Protein AF-A0A0D0D7H3-F1 (afdb_monomer)

Sequence (119 aa):
MGYRTLGTFFTQHGFMTVIPNCRLVPEVKFPEASEDIRDAIVWVSQNMAAITAAMSMLAPDPASGAAHMMVMTMHEKLRGTVPPLHGLVLSGGPWFFGVDGEKFTTEGPVKFYFGSAEL

Foldseek 3Di:
DPVVVVQVVVVVVFEHEDEFDFDAPLVAAPPRSLVSLQVSQVVCVVCVVVVPDDHYDYDYDQEQVLVSPCCQCPPPVRNVSHDDDPDDDHHHYDDDDDDPPDCL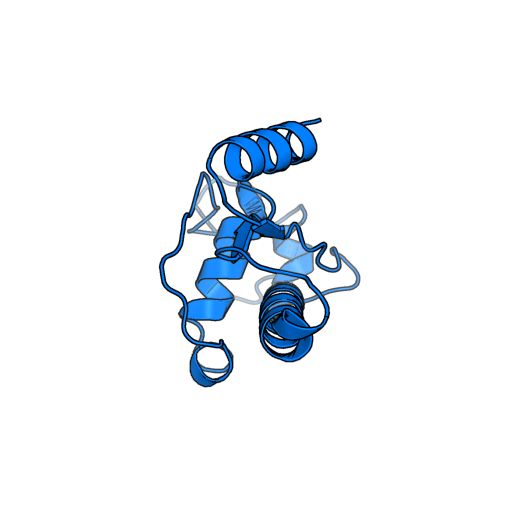QPDDRNCSHHNHDPD

Secondary structure (DSSP, 8-state):
-HHHHHHHHHHHTT-EEE-PPPPPTTT--TTHHHHHHHHHHHHHHHHGGGS-SS-EEE---TTHHHHHHHHHHHSHHHHTTSPPPS-----S-------TT-GGGTSSHHHHHH-----

Organism: NCBI:txid930991

InterPro domains:
  IPR029058 Alpha/Beta hydrolase fold [G3DSA:3.40.50.1820] (1-112)
  IPR029058 Alpha/Beta hydrolase fold [SSF53474] (3-114)
  IPR049492 BD-FAE-like domain [PF20434] (6-72)

Radius of gyration: 15.73 Å; Cα contacts (8 Å, |Δi|>4): 137; chains: 1; bounding box: 43×32×47 Å

Structure (mmCIF, N/CA/C/O backbone):
data_AF-A0A0D0D7H3-F1
#
_entry.id   AF-A0A0D0D7H3-F1
#
loop_
_atom_site.group_PDB
_atom_site.id
_atom_site.type_symbol
_atom_site.label_atom_id
_atom_site.label_alt_id
_atom_site.label_comp_id
_atom_site.label_asym_id
_atom_site.label_entity_id
_atom_site.label_seq_id
_atom_site.pdbx_PDB_ins_code
_atom_site.Cartn_x
_atom_site.Cartn_y
_atom_site.Cartn_z
_atom_site.occupancy
_atom_site.B_iso_or_equiv
_atom_site.auth_seq_id
_atom_site.auth_comp_id
_atom_site.auth_asym_id
_atom_site.auth_atom_id
_atom_site.pdbx_PDB_model_num
ATOM 1 N N . MET A 1 1 ? 4.645 17.487 4.946 1.00 45.34 1 MET A N 1
ATOM 2 C CA . MET A 1 1 ? 6.082 17.785 4.731 1.00 45.34 1 MET A CA 1
ATOM 3 C C . MET A 1 1 ? 7.005 16.556 4.778 1.00 45.34 1 MET A C 1
ATOM 5 O O . MET A 1 1 ? 8.133 16.687 4.333 1.00 45.34 1 MET A O 1
ATOM 9 N N . GLY A 1 2 ? 6.568 15.364 5.223 1.00 65.12 2 GLY A N 1
ATOM 10 C 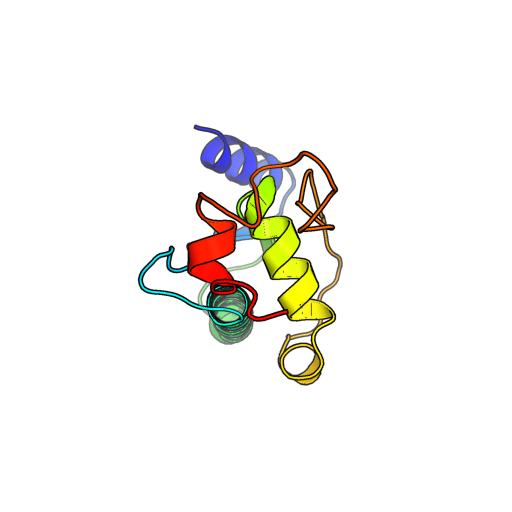CA . GLY A 1 2 ? 7.453 14.185 5.333 1.00 65.12 2 GLY A CA 1
ATOM 11 C C . GLY A 1 2 ? 7.787 13.447 4.024 1.00 65.12 2 GLY A C 1
ATOM 12 O O . GLY A 1 2 ? 8.940 13.089 3.804 1.00 65.12 2 GLY A O 1
ATOM 13 N N . TYR A 1 3 ? 6.820 13.255 3.117 1.00 71.94 3 TYR A N 1
ATOM 14 C CA . TYR A 1 3 ? 7.008 12.363 1.957 1.00 71.94 3 TYR A CA 1
ATOM 15 C C . TYR A 1 3 ? 8.022 12.851 0.920 1.00 71.94 3 TYR A C 1
ATOM 17 O O . TYR A 1 3 ? 8.723 12.044 0.316 1.00 71.94 3 TYR A O 1
ATOM 25 N N . ARG A 1 4 ? 8.155 14.171 0.735 1.00 75.62 4 ARG A N 1
ATOM 26 C CA . ARG A 1 4 ? 9.153 14.729 -0.191 1.00 75.62 4 ARG A CA 1
ATOM 27 C C . ARG A 1 4 ? 10.573 14.395 0.261 1.00 75.62 4 ARG A C 1
ATOM 29 O O . ARG A 1 4 ? 11.401 14.026 -0.561 1.00 75.62 4 ARG A O 1
ATOM 36 N N . THR A 1 5 ? 10.833 14.484 1.563 1.00 82.88 5 THR A N 1
ATOM 37 C CA . THR A 1 5 ? 12.124 14.121 2.156 1.00 82.88 5 THR A CA 1
ATOM 38 C C . THR A 1 5 ? 12.406 12.632 1.991 1.00 82.88 5 THR A C 1
ATOM 40 O O . THR A 1 5 ? 13.528 12.268 1.655 1.00 82.88 5 THR A O 1
ATOM 43 N N . LEU A 1 6 ? 11.385 11.784 2.151 1.00 81.94 6 LEU A N 1
ATOM 44 C CA . LEU A 1 6 ? 11.502 10.339 1.961 1.00 81.94 6 LEU A CA 1
ATOM 45 C C . LEU A 1 6 ? 11.873 9.979 0.516 1.00 81.94 6 LEU A C 1
ATOM 47 O O . LEU A 1 6 ? 12.824 9.236 0.290 1.00 81.94 6 LEU A O 1
ATOM 51 N N . GLY A 1 7 ? 11.173 10.571 -0.458 1.00 82.56 7 GLY A N 1
ATOM 52 C CA . GLY A 1 7 ? 11.483 10.391 -1.876 1.00 82.56 7 GLY A CA 1
ATOM 53 C C . GLY A 1 7 ? 12.891 10.870 -2.234 1.00 82.56 7 GLY A C 1
ATOM 54 O O . GLY A 1 7 ? 13.628 10.151 -2.905 1.00 82.56 7 GLY A O 1
ATOM 55 N N . THR A 1 8 ? 13.307 12.041 -1.735 1.00 86.44 8 THR A N 1
ATOM 56 C CA . THR A 1 8 ? 14.676 12.547 -1.931 1.00 86.44 8 THR A CA 1
ATOM 57 C C . THR A 1 8 ? 15.718 11.600 -1.342 1.00 86.44 8 THR A C 1
ATOM 59 O O . THR A 1 8 ? 16.690 11.284 -2.023 1.00 86.44 8 THR A O 1
ATOM 62 N N . PHE A 1 9 ? 15.514 11.121 -0.111 1.00 88.25 9 PHE A N 1
ATOM 63 C CA . PHE A 1 9 ? 16.450 10.224 0.565 1.00 88.25 9 PHE A CA 1
ATOM 64 C C . PHE A 1 9 ? 16.695 8.951 -0.250 1.00 88.25 9 PHE A C 1
ATOM 66 O O . PHE A 1 9 ? 17.839 8.616 -0.543 1.00 88.25 9 PHE A O 1
ATOM 73 N N . PHE A 1 10 ? 15.638 8.266 -0.678 1.00 85.62 10 PHE A N 1
ATOM 74 C CA . PHE A 1 10 ? 15.772 7.028 -1.446 1.00 85.62 10 PHE A CA 1
ATOM 75 C C . PHE A 1 10 ? 16.305 7.262 -2.863 1.00 85.62 10 PHE A C 1
ATOM 77 O O . PHE A 1 10 ? 17.141 6.489 -3.331 1.00 85.62 10 PHE A O 1
ATOM 84 N N . THR A 1 11 ? 15.938 8.379 -3.499 1.00 86.81 11 THR A N 1
ATOM 85 C CA . THR A 1 11 ? 16.514 8.775 -4.797 1.00 86.81 11 THR A CA 1
ATOM 86 C C . THR A 1 11 ? 18.030 8.975 -4.700 1.00 86.81 11 THR A C 1
ATOM 88 O O . THR A 1 11 ? 18.769 8.509 -5.564 1.00 86.81 11 THR A O 1
ATOM 91 N N . GLN A 1 12 ? 18.524 9.594 -3.620 1.00 89.44 12 GLN A N 1
ATOM 92 C CA . GLN A 1 12 ? 19.964 9.761 -3.370 1.00 89.44 12 GLN A CA 1
ATOM 93 C C . GLN A 1 12 ? 20.712 8.432 -3.181 1.00 89.44 12 GLN A C 1
ATOM 95 O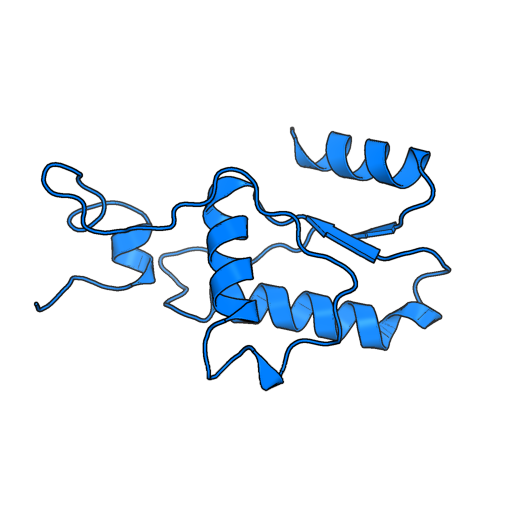 O . GLN A 1 12 ? 21.925 8.391 -3.369 1.00 89.44 12 GLN A O 1
ATOM 100 N N . HIS A 1 13 ? 20.003 7.352 -2.848 1.00 89.00 13 HIS A N 1
ATOM 101 C CA . HIS A 1 13 ? 20.568 6.014 -2.662 1.00 89.00 13 HIS A CA 1
ATOM 102 C C . HIS A 1 13 ? 20.308 5.080 -3.857 1.00 89.00 13 HIS A C 1
ATOM 104 O O . HIS A 1 13 ? 20.523 3.876 -3.749 1.00 89.00 13 HIS A O 1
ATOM 110 N N . GLY A 1 14 ? 19.863 5.617 -5.000 1.00 85.75 14 GLY A N 1
ATOM 111 C CA . GLY A 1 14 ? 19.669 4.842 -6.228 1.00 85.75 14 GLY A CA 1
ATOM 112 C C . GLY A 1 14 ? 18.353 4.065 -6.291 1.00 85.75 14 GLY A C 1
ATOM 113 O O . GLY A 1 14 ? 18.244 3.127 -7.078 1.00 85.75 14 GLY A O 1
ATOM 114 N N . PHE A 1 15 ? 17.355 4.442 -5.488 1.00 84.19 15 PHE A N 1
ATOM 115 C CA . PHE A 1 15 ? 16.018 3.852 -5.523 1.00 84.19 15 PHE A CA 1
ATOM 116 C C . PHE A 1 15 ? 15.018 4.773 -6.212 1.00 84.19 15 PHE A C 1
ATOM 118 O O . PHE A 1 15 ? 15.039 5.993 -6.048 1.00 84.19 15 PHE A O 1
ATOM 125 N N . MET A 1 16 ? 14.060 4.167 -6.905 1.00 82.19 16 MET A N 1
ATOM 126 C CA . MET A 1 16 ? 12.856 4.852 -7.345 1.00 82.19 16 MET A CA 1
ATOM 127 C C . MET A 1 16 ? 11.818 4.777 -6.230 1.00 82.19 16 MET A C 1
ATOM 129 O O . MET A 1 16 ? 11.491 3.695 -5.750 1.00 82.19 16 MET A O 1
ATOM 133 N N . THR A 1 17 ? 11.280 5.917 -5.806 1.00 83.88 17 THR A N 1
ATOM 134 C CA . THR A 1 17 ? 10.261 5.941 -4.745 1.00 83.88 17 THR A CA 1
ATOM 135 C C . THR A 1 17 ? 8.894 6.224 -5.337 1.00 83.88 17 THR A C 1
ATOM 137 O O . THR A 1 17 ? 8.703 7.256 -5.977 1.00 83.88 17 THR A O 1
ATOM 140 N N . VAL A 1 18 ? 7.935 5.335 -5.081 1.00 83.69 18 VAL A N 1
ATOM 141 C CA . VAL A 1 18 ? 6.527 5.545 -5.422 1.00 83.69 18 VAL A CA 1
ATOM 142 C C . VAL A 1 18 ? 5.755 5.807 -4.133 1.00 83.69 18 VAL A C 1
ATOM 144 O O . VAL A 1 18 ? 5.800 5.017 -3.190 1.00 83.69 18 VAL A O 1
ATOM 147 N N . ILE A 1 19 ? 5.047 6.934 -4.093 1.00 83.88 19 ILE A N 1
ATOM 148 C CA . ILE A 1 19 ? 4.226 7.350 -2.952 1.00 83.88 19 ILE A CA 1
ATOM 149 C C . ILE A 1 19 ? 2.771 7.362 -3.434 1.00 83.88 19 ILE A C 1
ATOM 151 O O . ILE A 1 19 ? 2.336 8.361 -4.012 1.00 83.88 19 ILE A O 1
ATOM 155 N N . PRO A 1 20 ? 2.039 6.242 -3.300 1.00 82.56 20 PRO A N 1
ATOM 156 C CA . PRO A 1 20 ? 0.650 6.176 -3.722 1.00 82.56 20 PRO A CA 1
ATOM 157 C C . PRO A 1 20 ? -0.243 6.913 -2.721 1.00 82.56 20 PRO A C 1
ATOM 159 O O . PRO A 1 20 ? -0.017 6.861 -1.512 1.00 82.56 20 PRO A O 1
ATOM 162 N N . ASN A 1 21 ? -1.302 7.538 -3.228 1.00 82.25 21 ASN A N 1
ATOM 163 C CA . ASN A 1 21 ? -2.422 7.960 -2.397 1.00 82.25 21 ASN A CA 1
ATOM 164 C C . ASN A 1 21 ? -3.495 6.870 -2.437 1.00 82.25 21 ASN A C 1
ATOM 166 O O . ASN A 1 21 ? -3.808 6.358 -3.509 1.00 82.25 21 ASN A O 1
ATOM 170 N N . CYS A 1 22 ? -4.064 6.546 -1.279 1.00 84.94 22 CYS A N 1
ATOM 171 C CA . CYS A 1 22 ? -5.274 5.735 -1.172 1.00 84.94 22 CYS A CA 1
ATOM 172 C C . CYS A 1 22 ? -6.478 6.640 -0.900 1.00 84.94 22 CYS A C 1
ATOM 174 O O . CYS A 1 22 ? -6.335 7.77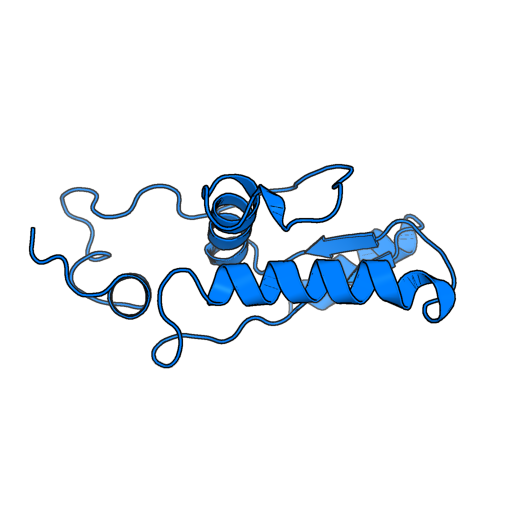1 -0.420 1.00 84.94 22 CYS A O 1
ATOM 176 N N . ARG A 1 23 ? -7.669 6.153 -1.236 1.00 87.38 23 ARG A N 1
ATOM 177 C CA . ARG A 1 23 ? -8.926 6.822 -0.918 1.00 87.38 23 ARG A CA 1
ATOM 178 C C . ARG A 1 23 ? -9.141 6.812 0.606 1.00 87.38 23 ARG A C 1
ATOM 180 O O . ARG A 1 23 ? -8.717 5.891 1.304 1.00 87.38 23 ARG A O 1
ATOM 187 N N . LEU A 1 24 ? -9.779 7.859 1.126 1.00 86.69 24 LEU A N 1
ATOM 188 C CA . LEU A 1 24 ? -9.962 8.077 2.565 1.00 86.69 24 LEU A CA 1
ATOM 189 C C . LEU A 1 24 ? -11.392 7.740 3.011 1.00 86.69 24 LEU A C 1
ATOM 191 O O . LEU A 1 24 ? -12.317 7.655 2.208 1.00 86.69 24 LEU A O 1
ATOM 195 N N . VAL A 1 25 ? -11.565 7.542 4.317 1.00 83.94 25 VAL A N 1
ATOM 196 C CA . VAL A 1 25 ? -12.887 7.485 4.957 1.00 83.94 25 VAL A CA 1
ATOM 197 C C . VAL A 1 25 ? -13.553 8.872 4.947 1.00 83.94 25 VAL A C 1
ATOM 199 O O . VAL A 1 25 ? -12.833 9.866 5.076 1.00 83.94 25 VAL A O 1
ATOM 202 N N . PRO A 1 26 ? -14.899 8.966 4.910 1.00 85.38 26 PRO A N 1
ATOM 203 C CA . PRO A 1 26 ? -15.893 7.892 5.065 1.00 85.38 26 PRO A CA 1
ATOM 204 C C . PRO A 1 26 ? -16.292 7.136 3.788 1.00 85.38 26 PRO A C 1
ATOM 206 O O . PRO A 1 26 ? -17.054 6.172 3.898 1.00 85.38 26 PRO A O 1
ATOM 209 N N . GLU A 1 27 ? -15.814 7.547 2.614 1.00 87.06 27 GLU A N 1
ATOM 210 C CA . GLU A 1 27 ? -16.209 6.988 1.312 1.00 87.06 27 GLU A CA 1
ATOM 211 C C . GLU A 1 27 ? -15.698 5.559 1.090 1.00 87.06 27 GLU A C 1
ATOM 213 O O . GLU A 1 27 ? -16.266 4.820 0.293 1.00 87.06 27 GLU A O 1
ATOM 218 N N . VAL A 1 28 ? -14.647 5.172 1.813 1.00 86.50 28 VAL A N 1
ATOM 219 C CA . VAL A 1 28 ? -13.990 3.864 1.736 1.00 86.50 28 VAL A CA 1
ATOM 220 C C . VAL A 1 28 ? -14.265 3.021 2.970 1.00 86.50 28 VAL A C 1
ATOM 222 O O . VAL A 1 28 ? -14.198 3.515 4.100 1.00 86.50 28 VAL A O 1
ATOM 225 N N . LYS A 1 29 ? -14.497 1.723 2.764 1.00 89.56 29 LYS A N 1
ATOM 226 C CA . LYS A 1 29 ? -14.613 0.715 3.821 1.00 89.56 29 LYS A CA 1
ATOM 227 C C . LYS A 1 29 ? -13.512 -0.327 3.722 1.00 89.56 29 LYS A C 1
ATOM 229 O O . LYS A 1 29 ? -12.836 -0.470 2.708 1.00 89.56 29 LYS A O 1
ATOM 234 N N . PHE A 1 30 ? -13.311 -1.071 4.802 1.00 88.19 30 PHE A N 1
ATOM 235 C CA . PHE A 1 30 ? -12.412 -2.214 4.783 1.00 88.19 30 PHE A CA 1
ATOM 236 C C . PHE A 1 30 ? -12.869 -3.251 3.733 1.00 88.19 30 PHE A C 1
ATOM 238 O O . PHE A 1 30 ? -14.043 -3.629 3.756 1.00 88.19 30 PHE A O 1
ATOM 245 N N . PRO A 1 31 ? -11.979 -3.775 2.860 1.00 91.12 31 PRO A N 1
ATOM 246 C CA . PRO A 1 31 ? -10.530 -3.547 2.778 1.00 91.12 31 PRO A CA 1
ATOM 247 C C . PRO A 1 31 ? -10.080 -2.604 1.633 1.00 91.12 31 PRO A C 1
ATOM 249 O O . PRO A 1 31 ? -8.921 -2.668 1.226 1.00 91.12 31 PRO A O 1
ATOM 252 N N . GLU A 1 32 ? -10.941 -1.741 1.091 1.00 90.94 32 GLU A N 1
ATOM 253 C CA . GLU A 1 32 ? -10.704 -1.038 -0.186 1.00 90.94 32 GLU A CA 1
ATOM 254 C C . GLU A 1 32 ? -9.477 -0.105 -0.173 1.00 90.94 32 GLU A C 1
ATOM 256 O O . GLU A 1 32 ? -8.775 0.007 -1.174 1.00 90.94 32 GLU A O 1
ATOM 261 N N . ALA A 1 33 ? -9.130 0.515 0.961 1.00 89.06 33 ALA A N 1
ATOM 262 C CA . ALA A 1 33 ? -7.899 1.315 1.047 1.00 89.06 33 ALA A CA 1
ATOM 263 C C . ALA A 1 33 ? -6.633 0.455 0.853 1.00 89.06 33 ALA A C 1
ATOM 265 O O . ALA A 1 33 ? -5.612 0.925 0.355 1.00 89.06 33 ALA A O 1
ATOM 266 N N . SER A 1 34 ? -6.687 -0.825 1.231 1.00 91.00 34 SER A N 1
ATOM 267 C CA . SER A 1 34 ? -5.616 -1.796 0.975 1.00 91.00 34 SER A CA 1
ATOM 268 C C . SER A 1 34 ? -5.614 -2.284 -0.475 1.00 91.00 34 SER A C 1
ATOM 270 O O . SER A 1 34 ? -4.555 -2.630 -1.000 1.00 91.00 34 SER A O 1
ATOM 272 N N . GLU A 1 35 ? -6.770 -2.272 -1.139 1.00 93.12 35 GLU A N 1
ATOM 273 C CA . GLU A 1 35 ? -6.882 -2.533 -2.577 1.00 93.12 35 GLU A CA 1
ATOM 274 C C . GLU A 1 35 ? -6.241 -1.413 -3.395 1.00 93.12 35 GLU A C 1
ATOM 276 O O . GLU A 1 35 ? -5.468 -1.716 -4.297 1.00 93.12 35 GLU A O 1
ATOM 281 N N . ASP A 1 36 ? -6.436 -0.147 -3.016 1.00 91.44 36 ASP A N 1
ATOM 282 C CA . ASP A 1 36 ? -5.809 0.997 -3.695 1.00 91.44 36 ASP A CA 1
ATOM 283 C C . ASP A 1 36 ? -4.277 0.896 -3.716 1.00 91.44 36 ASP A C 1
ATOM 285 O O . ASP A 1 36 ? -3.625 1.153 -4.730 1.00 91.44 36 ASP A O 1
ATOM 289 N N . ILE A 1 37 ? -3.686 0.493 -2.589 1.00 89.25 37 ILE A N 1
ATOM 290 C CA . ILE A 1 37 ? -2.239 0.289 -2.478 1.00 89.25 37 ILE A CA 1
ATOM 291 C C . ILE A 1 37 ? -1.792 -0.873 -3.372 1.00 89.25 37 ILE A C 1
ATOM 293 O O . ILE A 1 37 ? -0.800 -0.746 -4.093 1.00 89.25 37 ILE A O 1
ATOM 297 N N . ARG A 1 38 ? -2.522 -1.995 -3.355 1.00 91.38 38 ARG A N 1
ATOM 298 C CA . ARG A 1 38 ? -2.242 -3.149 -4.220 1.00 91.38 38 ARG A CA 1
ATOM 299 C C . ARG A 1 38 ? -2.311 -2.763 -5.691 1.00 91.38 38 ARG A C 1
ATOM 301 O O . ARG A 1 38 ? -1.404 -3.109 -6.443 1.00 91.38 38 ARG A O 1
ATOM 308 N N . ASP A 1 39 ? -3.333 -2.020 -6.091 1.00 91.88 39 ASP A N 1
ATOM 309 C CA . ASP A 1 39 ? -3.527 -1.585 -7.471 1.00 91.88 39 ASP A CA 1
ATOM 310 C C . ASP A 1 39 ? -2.429 -0.620 -7.918 1.00 91.88 39 ASP A C 1
ATOM 312 O O . ASP A 1 39 ? -1.940 -0.733 -9.042 1.00 91.88 39 ASP A O 1
ATOM 316 N N . ALA A 1 40 ? -1.943 0.248 -7.027 1.00 89.12 40 ALA A N 1
ATOM 317 C CA . ALA A 1 40 ? -0.771 1.070 -7.307 1.00 89.12 40 ALA A CA 1
ATOM 318 C C . ALA A 1 40 ? 0.491 0.220 -7.551 1.00 89.12 40 ALA A C 1
ATOM 320 O O . ALA A 1 40 ? 1.228 0.482 -8.501 1.00 89.12 40 ALA A O 1
ATOM 321 N N . ILE A 1 41 ? 0.735 -0.824 -6.748 1.00 88.12 41 ILE A N 1
ATOM 322 C CA . ILE A 1 41 ? 1.872 -1.744 -6.951 1.00 88.12 41 ILE A CA 1
ATOM 323 C C . ILE A 1 41 ? 1.732 -2.497 -8.275 1.00 88.12 41 ILE A C 1
ATOM 325 O O . ILE A 1 41 ? 2.697 -2.593 -9.036 1.00 88.12 41 ILE A O 1
ATOM 329 N N . VAL A 1 42 ? 0.536 -3.017 -8.566 1.00 90.56 42 VAL A N 1
ATOM 330 C CA . VAL A 1 42 ? 0.237 -3.709 -9.826 1.00 90.56 42 VAL A CA 1
ATOM 331 C C . VAL A 1 42 ? 0.502 -2.776 -11.002 1.00 90.56 42 VAL A C 1
ATOM 333 O O . VAL A 1 42 ? 1.250 -3.143 -11.910 1.00 90.56 42 VAL A O 1
ATOM 336 N N . TRP A 1 43 ? -0.018 -1.550 -10.952 1.00 89.81 43 TRP A N 1
ATOM 337 C CA . TRP A 1 43 ? 0.188 -0.557 -11.996 1.00 89.81 43 TRP A CA 1
ATOM 338 C C . TRP A 1 43 ? 1.674 -0.250 -12.196 1.00 89.81 43 TRP A C 1
ATOM 340 O O . TRP A 1 43 ? 2.157 -0.316 -13.324 1.00 89.81 43 TRP A O 1
ATOM 350 N N . VAL A 1 44 ? 2.433 0.000 -11.124 1.00 87.25 44 VAL A N 1
ATOM 351 C CA . VAL A 1 44 ? 3.882 0.247 -11.222 1.00 87.25 44 VAL A CA 1
ATOM 352 C C . VAL A 1 44 ? 4.584 -0.942 -11.869 1.00 87.25 44 VAL A C 1
ATOM 354 O O . VAL A 1 44 ? 5.325 -0.748 -12.828 1.00 87.25 44 VAL A O 1
ATOM 357 N N . SER A 1 45 ? 4.298 -2.169 -11.421 1.00 85.44 45 SER A N 1
ATOM 358 C CA . SER A 1 45 ? 4.934 -3.385 -11.947 1.00 85.44 45 SER A CA 1
ATOM 359 C C . SER A 1 45 ? 4.707 -3.577 -13.452 1.00 85.44 45 SER A C 1
ATOM 361 O O . SER A 1 45 ? 5.619 -3.989 -14.166 1.00 85.44 45 SER A O 1
ATOM 363 N N . GLN A 1 46 ? 3.521 -3.213 -13.947 1.00 88.62 46 GLN A N 1
ATOM 364 C CA . GLN A 1 46 ? 3.150 -3.311 -15.360 1.00 88.62 46 GLN A CA 1
ATOM 365 C C . GLN A 1 46 ? 3.720 -2.168 -16.209 1.00 88.62 46 GLN A C 1
ATOM 367 O O . GLN A 1 46 ? 3.878 -2.323 -17.417 1.00 88.62 46 GLN A O 1
ATOM 372 N N . ASN A 1 47 ? 4.048 -1.030 -15.591 1.00 87.25 47 ASN A N 1
ATOM 373 C CA . ASN A 1 47 ? 4.486 0.181 -16.284 1.00 87.25 47 ASN A CA 1
ATOM 374 C C . ASN A 1 47 ? 5.979 0.493 -16.091 1.00 87.25 47 ASN A C 1
ATOM 376 O O . ASN A 1 47 ? 6.454 1.500 -16.611 1.00 87.25 47 ASN A O 1
ATOM 380 N N . MET A 1 48 ? 6.752 -0.376 -15.426 1.00 75.88 48 MET A N 1
ATOM 381 C CA . MET A 1 48 ? 8.191 -0.178 -15.178 1.00 75.88 48 MET A CA 1
ATOM 382 C C . MET A 1 48 ? 8.997 0.175 -16.438 1.00 75.88 48 MET A C 1
ATOM 384 O O . MET A 1 48 ? 9.938 0.955 -16.363 1.00 75.88 48 MET A O 1
ATOM 388 N N . ALA A 1 49 ? 8.639 -0.357 -17.612 1.00 73.88 49 ALA A N 1
ATOM 389 C CA . ALA A 1 49 ? 9.341 -0.047 -18.862 1.00 73.88 49 ALA A CA 1
ATOM 390 C C . ALA A 1 49 ? 9.163 1.417 -19.314 1.00 73.88 49 ALA A C 1
ATOM 392 O O . ALA A 1 49 ? 10.058 1.981 -19.939 1.00 73.88 49 ALA A O 1
ATOM 393 N N . ALA A 1 50 ? 8.029 2.039 -18.978 1.00 70.94 50 ALA A N 1
ATOM 394 C CA . ALA A 1 50 ? 7.762 3.453 -19.240 1.00 70.94 50 ALA A CA 1
ATOM 395 C C . ALA A 1 50 ? 8.383 4.376 -18.174 1.00 70.94 50 ALA A C 1
ATOM 397 O O . ALA A 1 50 ? 8.494 5.582 -18.385 1.00 70.94 50 ALA A O 1
ATOM 398 N N . ILE A 1 51 ? 8.800 3.810 -17.037 1.00 70.19 51 ILE A N 1
ATOM 399 C CA . ILE A 1 51 ? 9.346 4.517 -15.881 1.00 70.19 51 ILE A CA 1
ATOM 400 C C . ILE A 1 51 ? 10.823 4.106 -15.765 1.00 70.19 51 ILE A C 1
ATOM 402 O O . ILE A 1 51 ? 11.180 3.192 -15.031 1.00 70.19 51 ILE A O 1
ATOM 406 N N . THR A 1 52 ? 11.691 4.722 -16.569 1.00 53.28 52 THR A N 1
ATOM 407 C CA . THR A 1 52 ? 13.123 4.389 -16.708 1.00 53.28 52 THR A CA 1
ATOM 408 C C . THR A 1 52 ? 13.834 4.113 -15.365 1.00 53.28 52 THR A C 1
ATOM 410 O O . THR A 1 52 ? 14.157 5.047 -14.642 1.00 53.28 52 THR A O 1
ATOM 413 N N . ALA A 1 53 ? 14.073 2.826 -15.077 1.00 50.47 53 ALA A N 1
ATOM 414 C CA . ALA A 1 53 ? 15.019 2.202 -14.135 1.00 50.47 53 ALA A CA 1
ATOM 415 C C . ALA A 1 53 ? 15.204 2.778 -12.707 1.00 50.47 53 ALA A C 1
ATOM 417 O O . ALA A 1 53 ? 15.814 3.823 -12.518 1.00 50.47 53 ALA A O 1
ATOM 418 N N . ALA A 1 54 ? 14.813 1.985 -11.698 1.00 45.66 54 ALA A N 1
ATOM 419 C CA . ALA A 1 54 ? 15.578 1.562 -10.503 1.00 45.66 54 ALA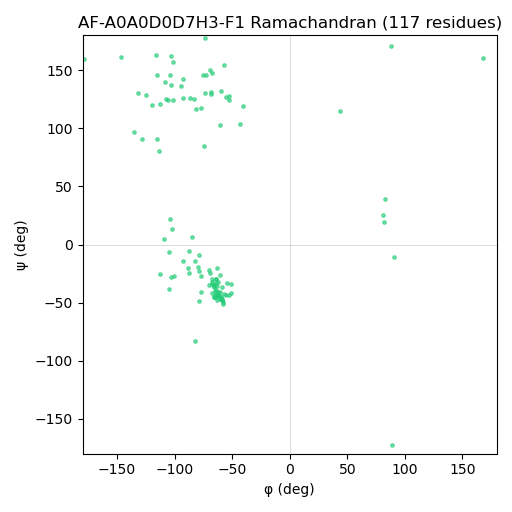 A CA 1
ATOM 420 C C . ALA A 1 54 ? 14.610 0.915 -9.490 1.00 45.66 54 ALA A C 1
ATOM 422 O O . ALA A 1 54 ? 13.403 1.122 -9.589 1.00 45.66 54 ALA A O 1
ATOM 423 N N . MET A 1 55 ? 15.117 0.118 -8.539 1.00 50.78 55 MET A N 1
ATOM 424 C CA . MET A 1 55 ? 14.329 -0.578 -7.504 1.00 50.78 55 MET A CA 1
ATOM 425 C C . MET A 1 55 ? 13.205 0.303 -6.939 1.00 50.78 55 MET A C 1
ATOM 427 O O . MET A 1 55 ? 13.476 1.360 -6.370 1.00 50.78 55 MET A O 1
ATOM 431 N N . SER A 1 56 ? 11.958 -0.144 -7.097 1.00 52.03 56 SER A N 1
ATOM 432 C CA . SER A 1 56 ? 10.778 0.579 -6.630 1.00 52.03 56 SER A CA 1
ATOM 433 C C . SER A 1 56 ? 10.558 0.330 -5.139 1.00 52.03 56 SER A C 1
ATOM 435 O O . SER A 1 56 ? 10.272 -0.799 -4.735 1.00 52.03 56 SER A O 1
ATOM 437 N N . MET A 1 57 ? 10.654 1.377 -4.325 1.00 54.34 57 MET A N 1
ATOM 438 C CA . MET A 1 57 ? 10.221 1.357 -2.933 1.00 54.34 57 MET A CA 1
ATOM 439 C C . MET A 1 57 ? 8.864 2.048 -2.811 1.00 54.34 57 MET A C 1
ATOM 441 O O . MET A 1 57 ? 8.706 3.201 -3.216 1.00 54.34 57 MET A O 1
ATOM 445 N N . LEU A 1 58 ? 7.889 1.332 -2.251 1.00 57.84 58 LEU A N 1
ATOM 446 C CA . LEU A 1 58 ? 6.578 1.880 -1.928 1.00 57.84 58 LEU A CA 1
ATOM 447 C C . LEU A 1 58 ? 6.585 2.388 -0.489 1.00 57.84 58 LEU A C 1
ATOM 449 O O . LEU A 1 58 ? 6.913 1.632 0.426 1.00 57.84 58 LEU A O 1
ATOM 453 N N . ALA A 1 59 ? 6.205 3.645 -0.288 1.00 58.66 59 ALA A N 1
ATOM 454 C CA . ALA A 1 59 ? 6.105 4.233 1.042 1.00 58.66 59 ALA A CA 1
ATOM 455 C C . ALA A 1 59 ? 4.731 4.887 1.244 1.00 58.66 59 ALA A C 1
ATOM 457 O O . ALA A 1 59 ? 4.563 6.062 0.906 1.00 58.66 59 ALA A O 1
ATOM 458 N N . PRO A 1 60 ? 3.738 4.142 1.759 1.00 58.88 60 PRO A N 1
ATOM 459 C CA . PRO A 1 60 ? 2.476 4.734 2.176 1.00 58.88 60 PRO A CA 1
ATOM 460 C C . PRO A 1 60 ? 2.656 5.520 3.485 1.00 58.88 60 PRO A C 1
ATOM 462 O O . PRO A 1 60 ? 3.745 5.559 4.066 1.00 58.88 60 PRO A O 1
ATOM 465 N N . ASP A 1 61 ? 1.577 6.148 3.953 1.00 62.44 61 ASP A N 1
ATOM 466 C CA . ASP A 1 61 ? 1.578 6.878 5.221 1.00 62.44 61 ASP A CA 1
ATOM 467 C C . ASP A 1 61 ? 2.091 6.006 6.379 1.00 62.44 61 ASP A C 1
ATOM 469 O O . ASP A 1 61 ? 1.594 4.886 6.528 1.00 62.44 61 ASP A O 1
ATOM 473 N N . PRO A 1 62 ? 3.084 6.456 7.179 1.00 59.94 62 PRO A N 1
ATOM 474 C CA . PRO A 1 62 ? 3.713 5.617 8.194 1.00 59.94 62 PRO A CA 1
ATOM 475 C C . PRO A 1 62 ? 2.703 4.929 9.120 1.00 59.94 62 PRO A C 1
ATOM 477 O O . PRO A 1 62 ? 2.827 3.736 9.379 1.00 59.94 62 PRO A O 1
ATOM 480 N N . ALA A 1 63 ? 1.654 5.631 9.554 1.00 68.00 63 ALA A N 1
ATOM 481 C CA . ALA A 1 63 ? 0.708 5.077 10.517 1.00 68.00 63 ALA A CA 1
ATOM 482 C C . ALA A 1 63 ? -0.360 4.190 9.854 1.00 68.00 63 ALA A C 1
ATOM 484 O O . ALA A 1 63 ? -0.246 2.965 9.813 1.00 68.00 63 ALA A O 1
ATOM 485 N N . SER A 1 64 ? -1.423 4.783 9.313 1.00 71.00 64 SER A N 1
ATOM 486 C CA . SER A 1 64 ? -2.527 4.015 8.717 1.00 71.00 64 SER A CA 1
ATOM 487 C C . SER A 1 64 ? -2.089 3.217 7.485 1.00 71.00 64 SER A C 1
ATOM 489 O O . SER A 1 64 ? -2.560 2.099 7.273 1.00 71.00 64 SER A O 1
ATOM 491 N N . GLY A 1 65 ? -1.131 3.730 6.710 1.00 75.62 65 GLY A N 1
ATOM 492 C CA . GLY A 1 65 ? -0.589 3.040 5.544 1.00 75.62 65 GLY A CA 1
ATOM 493 C C . GLY A 1 65 ? 0.117 1.732 5.899 1.00 75.62 65 GLY A C 1
ATOM 494 O O . GLY A 1 65 ? -0.043 0.752 5.176 1.00 75.62 65 GLY A O 1
ATOM 495 N N . ALA A 1 66 ? 0.809 1.652 7.039 1.00 82.31 66 ALA A N 1
ATOM 496 C CA . ALA A 1 66 ? 1.415 0.398 7.490 1.00 82.31 66 ALA A CA 1
ATOM 497 C C . ALA A 1 66 ? 0.361 -0.676 7.829 1.00 82.31 66 ALA A C 1
ATOM 499 O O . ALA A 1 66 ? 0.558 -1.849 7.500 1.00 82.31 66 ALA A O 1
ATOM 500 N N . ALA A 1 67 ? -0.786 -0.290 8.399 1.00 85.75 67 ALA A N 1
ATOM 501 C CA 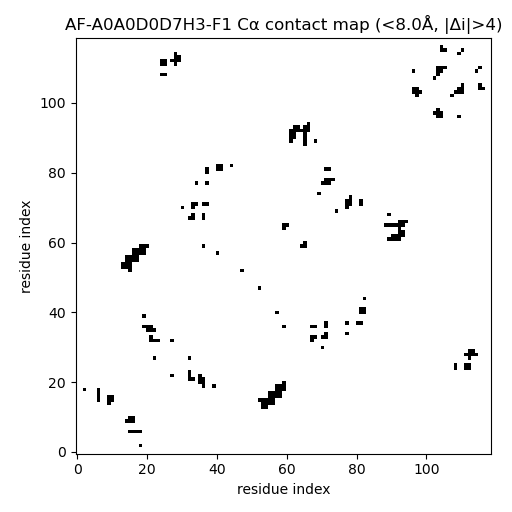. ALA A 1 67 ? -1.906 -1.211 8.609 1.00 85.75 67 ALA A CA 1
ATOM 502 C C . ALA A 1 67 ? -2.489 -1.707 7.274 1.00 85.75 67 ALA A C 1
ATOM 504 O O . ALA A 1 67 ? -2.710 -2.906 7.103 1.00 85.75 67 ALA A O 1
ATOM 505 N N . HIS A 1 68 ? -2.665 -0.818 6.291 1.00 88.44 68 HIS A N 1
ATOM 506 C CA . HIS A 1 68 ? -3.158 -1.211 4.969 1.00 88.44 68 HIS A CA 1
ATOM 507 C C . HIS A 1 68 ? -2.178 -2.118 4.207 1.00 88.44 68 HIS A C 1
ATOM 509 O O . HIS A 1 68 ? -2.622 -3.045 3.534 1.00 88.44 68 HIS A O 1
ATOM 515 N N . MET A 1 69 ? -0.862 -1.927 4.352 1.00 87.62 69 MET A N 1
ATOM 516 C CA . MET A 1 69 ? 0.140 -2.842 3.782 1.00 87.62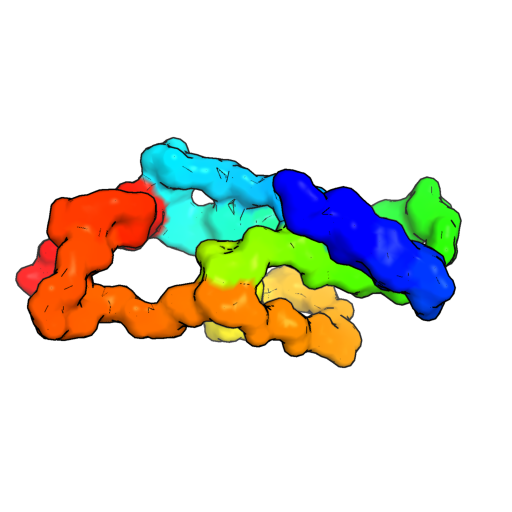 69 MET A CA 1
ATOM 517 C C . MET A 1 69 ? 0.067 -4.244 4.395 1.00 87.62 69 MET A C 1
ATOM 519 O O . MET A 1 69 ? 0.213 -5.244 3.689 1.00 87.62 69 MET A O 1
ATOM 523 N N . MET A 1 70 ? -0.168 -4.336 5.704 1.00 88.06 70 MET A N 1
ATOM 524 C CA . MET A 1 70 ? -0.356 -5.621 6.379 1.00 88.06 70 MET A CA 1
ATOM 525 C C . MET A 1 70 ? -1.627 -6.323 5.912 1.00 88.06 70 MET A C 1
ATOM 527 O O . MET A 1 70 ? -1.584 -7.498 5.561 1.00 88.06 70 MET A O 1
ATOM 531 N N . VAL A 1 71 ? -2.744 -5.597 5.819 1.00 89.00 71 VAL A N 1
ATOM 532 C CA . VAL A 1 71 ? -3.989 -6.136 5.254 1.00 89.00 71 VAL A CA 1
ATOM 533 C C . VAL A 1 71 ? -3.757 -6.605 3.817 1.00 89.00 71 VAL A C 1
ATOM 535 O O . VAL A 1 71 ? -4.089 -7.735 3.488 1.00 89.00 71 VAL A O 1
ATOM 538 N N . MET A 1 72 ? -3.109 -5.805 2.974 1.00 90.31 72 MET A N 1
ATOM 539 C CA . MET A 1 72 ? -2.788 -6.186 1.598 1.00 90.31 72 MET A CA 1
ATOM 540 C C . MET A 1 72 ? -1.990 -7.502 1.512 1.00 90.31 72 MET A C 1
ATOM 542 O O . MET A 1 72 ? -2.283 -8.345 0.667 1.00 90.31 72 MET A O 1
ATOM 546 N N . THR A 1 73 ? -0.989 -7.686 2.376 1.00 89.56 73 THR A N 1
ATOM 547 C CA . THR A 1 73 ? -0.057 -8.829 2.311 1.00 89.56 73 THR A CA 1
ATOM 548 C C . THR A 1 73 ? -0.528 -10.072 3.060 1.00 89.56 73 THR A C 1
ATOM 550 O O . THR A 1 73 ? -0.112 -11.178 2.715 1.00 89.56 73 THR A O 1
ATOM 553 N N . MET A 1 74 ? -1.397 -9.925 4.062 1.00 89.88 74 MET A N 1
ATOM 554 C CA . MET A 1 74 ? -1.830 -11.031 4.925 1.00 89.88 74 MET A CA 1
ATOM 555 C C . MET A 1 74 ? -3.303 -11.402 4.762 1.00 89.88 74 MET A C 1
ATOM 557 O O . MET A 1 74 ? -3.665 -12.551 5.013 1.00 89.88 74 MET A O 1
ATOM 561 N N . HIS A 1 75 ? -4.161 -10.476 4.328 1.00 90.94 75 HIS A N 1
ATOM 562 C CA . HIS A 1 75 ? -5.583 -10.755 4.163 1.00 90.94 75 HIS A CA 1
ATOM 563 C C . HIS A 1 75 ? -5.803 -11.735 3.011 1.00 90.94 75 HIS A C 1
ATOM 565 O O . HIS A 1 75 ? -5.318 -11.526 1.898 1.00 90.94 75 HIS A O 1
ATOM 571 N N . GLU A 1 76 ? -6.571 -12.794 3.265 1.00 90.19 76 GLU A N 1
ATOM 572 C CA . GLU A 1 76 ? -6.730 -13.929 2.351 1.00 90.19 76 GLU A CA 1
ATOM 573 C C . GLU A 1 76 ? -7.136 -13.506 0.935 1.00 90.19 76 GLU A C 1
ATOM 575 O O . GLU A 1 76 ? -6.551 -13.977 -0.039 1.00 90.19 76 GLU A O 1
ATOM 580 N N . LYS A 1 77 ? -8.077 -12.560 0.828 1.00 89.25 77 LYS A N 1
ATOM 581 C CA . LYS A 1 77 ? -8.581 -12.068 -0.463 1.00 89.25 77 LYS A CA 1
ATOM 582 C C . LYS A 1 77 ? -7.555 -11.256 -1.259 1.00 89.25 77 LYS A C 1
ATOM 584 O O . LYS A 1 77 ? -7.685 -11.163 -2.473 1.00 89.25 77 LYS A O 1
ATOM 589 N N . LEU A 1 78 ? -6.566 -10.653 -0.593 1.00 90.00 78 LEU A N 1
ATOM 590 C CA . LEU A 1 78 ? -5.623 -9.725 -1.224 1.00 90.00 78 LEU A CA 1
ATOM 591 C C . LEU A 1 78 ? -4.249 -10.342 -1.446 1.00 90.00 78 LEU A C 1
ATOM 593 O O . LEU A 1 78 ? -3.669 -10.121 -2.505 1.00 90.00 78 LEU A O 1
ATOM 597 N N . ARG A 1 79 ? -3.751 -11.163 -0.516 1.00 89.81 79 ARG A N 1
ATOM 598 C CA . ARG A 1 79 ? -2.369 -11.673 -0.533 1.00 89.81 79 ARG A CA 1
ATOM 599 C C . ARG A 1 79 ? -1.969 -12.369 -1.839 1.00 89.81 79 ARG A C 1
ATOM 601 O O . ARG A 1 79 ? -0.820 -12.276 -2.247 1.00 89.81 79 ARG A O 1
ATOM 608 N N . GLY A 1 80 ? -2.911 -13.041 -2.509 1.00 89.81 80 GLY A N 1
ATOM 609 C CA . GLY A 1 80 ? -2.673 -13.729 -3.786 1.00 89.81 80 GLY A CA 1
ATOM 610 C C . GLY A 1 80 ? -2.648 -12.811 -5.015 1.00 89.81 80 GLY A C 1
ATOM 611 O O . GLY A 1 80 ? -2.312 -13.262 -6.103 1.00 89.81 80 GLY A O 1
ATOM 612 N N . THR A 1 81 ? -3.013 -11.540 -4.849 1.00 90.94 81 THR A N 1
ATOM 613 C CA . THR A 1 81 ? -3.101 -10.534 -5.923 1.00 90.94 81 THR A CA 1
ATOM 614 C C . THR A 1 81 ? -1.944 -9.535 -5.902 1.00 90.94 81 THR A C 1
ATOM 616 O O . THR A 1 81 ? -1.817 -8.716 -6.808 1.00 90.94 81 THR A O 1
ATOM 619 N N . VAL A 1 82 ? -1.096 -9.592 -4.871 1.00 87.25 82 VAL A N 1
ATOM 620 C CA . VAL A 1 82 ? 0.044 -8.689 -4.700 1.00 87.25 82 VAL A CA 1
ATOM 621 C C . VAL A 1 82 ? 1.220 -9.216 -5.526 1.00 87.25 82 VAL A C 1
ATOM 623 O O . VAL A 1 82 ? 1.616 -10.370 -5.339 1.00 87.25 82 VAL A O 1
ATOM 626 N N . PRO A 1 83 ? 1.810 -8.406 -6.424 1.00 86.75 83 PRO A N 1
ATOM 627 C CA . PRO A 1 83 ? 3.036 -8.782 -7.118 1.00 86.75 83 PRO A CA 1
ATOM 628 C C . PRO A 1 83 ? 4.170 -9.110 -6.132 1.00 86.75 83 PRO A C 1
ATOM 630 O O . PRO A 1 83 ? 4.178 -8.580 -5.020 1.00 8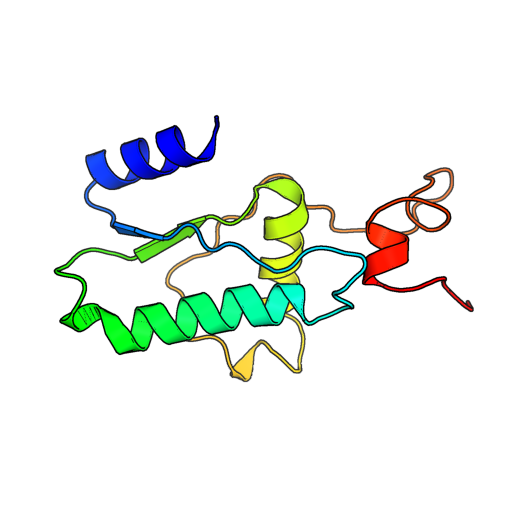6.75 83 PRO A O 1
ATOM 633 N N . PRO A 1 84 ? 5.160 -9.935 -6.517 1.00 86.19 84 PRO A N 1
ATOM 634 C CA . PRO A 1 84 ? 6.283 -10.260 -5.643 1.00 86.19 84 PRO A CA 1
ATOM 635 C C . PRO A 1 84 ? 6.983 -9.007 -5.099 1.00 86.19 84 PRO A C 1
ATOM 637 O O . PRO A 1 84 ? 7.436 -8.150 -5.859 1.00 86.19 84 PRO A O 1
ATOM 640 N N . LEU A 1 85 ? 7.085 -8.915 -3.772 1.00 85.06 85 LEU A N 1
ATOM 641 C CA . LEU A 1 85 ? 7.767 -7.829 -3.073 1.00 85.06 85 LEU A CA 1
ATOM 642 C C . LEU A 1 85 ? 9.136 -8.303 -2.579 1.00 85.06 85 LEU A C 1
ATOM 644 O O . LEU A 1 85 ? 9.257 -9.385 -2.012 1.00 85.06 85 LEU A O 1
ATOM 648 N N . HIS A 1 86 ? 10.161 -7.465 -2.743 1.00 84.75 86 HIS A N 1
ATOM 649 C CA . HIS A 1 86 ? 11.515 -7.745 -2.242 1.00 84.75 86 HIS A CA 1
ATOM 650 C C . HIS A 1 86 ? 11.672 -7.465 -0.742 1.00 84.75 86 HIS A C 1
ATOM 652 O O . HIS A 1 86 ? 12.611 -7.942 -0.111 1.00 84.75 86 HIS A O 1
ATOM 658 N N . GLY A 1 87 ? 10.770 -6.674 -0.168 1.00 84.06 87 GLY A N 1
ATOM 659 C CA . GLY A 1 87 ? 10.799 -6.309 1.237 1.00 84.06 87 GLY A CA 1
ATOM 660 C C . GLY A 1 87 ? 9.619 -5.422 1.599 1.00 84.06 87 GLY A C 1
ATOM 661 O O . GLY A 1 87 ? 9.002 -4.802 0.731 1.00 84.06 87 GLY A O 1
ATOM 662 N N . LEU A 1 88 ? 9.312 -5.376 2.892 1.00 84.62 88 LEU A N 1
ATOM 663 C CA . LEU A 1 88 ? 8.242 -4.566 3.451 1.00 84.62 88 LEU A CA 1
ATOM 664 C C . LEU A 1 88 ? 8.773 -3.792 4.656 1.00 84.62 88 LEU A C 1
ATOM 666 O O . LEU A 1 88 ? 9.382 -4.377 5.549 1.00 84.62 88 LEU A O 1
ATOM 670 N N . VAL A 1 89 ? 8.529 -2.482 4.682 1.00 84.44 89 VAL A N 1
ATOM 671 C CA . VAL A 1 89 ? 8.867 -1.615 5.816 1.00 84.44 89 VAL A CA 1
ATOM 672 C C . VAL A 1 89 ? 7.568 -1.125 6.441 1.00 84.44 89 VAL A C 1
ATOM 674 O O . VAL A 1 89 ? 6.752 -0.495 5.774 1.00 84.44 89 VAL A O 1
ATOM 677 N N . LEU A 1 90 ? 7.379 -1.429 7.724 1.00 83.81 90 LEU A N 1
ATOM 678 C CA . LEU A 1 90 ? 6.186 -1.093 8.499 1.00 83.81 90 LEU A CA 1
ATOM 679 C C . LEU A 1 90 ? 6.602 -0.205 9.666 1.00 83.81 90 LEU A C 1
ATOM 681 O O . LEU A 1 90 ? 7.419 -0.619 10.486 1.00 83.81 90 LEU A O 1
ATOM 685 N N . SER A 1 91 ? 6.068 1.012 9.747 1.00 82.69 91 SER A N 1
ATOM 686 C CA . SER A 1 91 ? 6.577 2.019 10.683 1.00 82.69 91 SER A CA 1
ATOM 687 C C . SER A 1 91 ? 5.460 2.748 11.417 1.00 82.69 91 SER A C 1
ATOM 689 O O . SER A 1 91 ? 4.978 3.762 10.938 1.00 82.69 91 SER A O 1
ATOM 691 N N . GLY A 1 92 ? 5.132 2.314 12.635 1.00 80.62 92 GLY A N 1
ATOM 692 C CA . GLY A 1 92 ? 4.172 3.030 13.489 1.00 80.62 92 GLY A CA 1
ATOM 693 C C . GLY A 1 92 ? 2.706 2.756 13.149 1.00 80.62 92 GLY A C 1
ATOM 694 O O . GLY A 1 92 ? 1.849 3.593 13.424 1.00 80.62 92 GLY A O 1
ATOM 695 N N . GLY A 1 93 ? 2.421 1.596 12.551 1.00 81.50 93 GLY A N 1
ATOM 696 C CA . GLY A 1 93 ? 1.061 1.197 12.206 1.00 81.50 93 GLY A CA 1
ATOM 697 C C . GLY A 1 93 ? 0.208 0.789 13.412 1.00 81.50 93 GLY A C 1
ATOM 698 O O . GLY A 1 93 ? 0.734 0.200 14.359 1.00 81.50 93 GLY A O 1
ATOM 699 N N . PRO A 1 94 ? -1.108 1.066 13.391 1.00 81.19 94 PRO A N 1
ATOM 700 C CA . PRO A 1 94 ? -2.038 0.517 14.366 1.00 81.19 94 PRO A CA 1
ATOM 701 C C . PRO A 1 94 ? -2.350 -0.949 14.031 1.00 81.19 94 PRO A C 1
ATOM 703 O O . PRO A 1 94 ? -2.905 -1.252 12.976 1.00 81.19 94 PRO A O 1
ATOM 706 N N . TRP A 1 95 ? -1.987 -1.864 14.931 1.00 81.81 95 TRP A N 1
ATOM 707 C CA . TRP A 1 95 ? -2.147 -3.314 14.725 1.00 81.81 95 TRP A CA 1
ATOM 708 C C . TRP A 1 95 ? -3.357 -3.907 15.440 1.00 81.81 95 TRP A C 1
ATOM 710 O O . TRP A 1 95 ? -3.902 -4.917 15.006 1.00 81.81 95 TRP A O 1
ATOM 720 N N . PHE A 1 96 ? -3.765 -3.273 16.536 1.00 79.38 96 PHE A N 1
ATOM 721 C CA . PHE A 1 96 ? -4.863 -3.715 17.378 1.00 79.38 96 PHE A CA 1
ATOM 722 C C . PHE A 1 96 ? -5.870 -2.578 17.500 1.00 79.38 96 PHE A C 1
ATOM 724 O O . PHE A 1 96 ? -5.509 -1.449 17.834 1.00 79.38 96 PHE A O 1
ATOM 731 N N . PHE A 1 97 ? -7.131 -2.892 17.229 1.00 74.25 97 PHE A N 1
ATOM 732 C CA . PHE A 1 97 ? -8.263 -1.997 17.424 1.00 74.25 97 PHE A CA 1
ATOM 733 C C . PHE A 1 97 ? -9.170 -2.604 18.499 1.00 74.25 97 PHE A C 1
ATOM 735 O O . PHE A 1 97 ? -9.267 -3.825 18.591 1.00 74.25 97 PHE A O 1
ATOM 742 N N . GLY A 1 98 ? -9.816 -1.769 19.318 1.00 70.38 98 GLY A N 1
ATOM 743 C CA . GLY A 1 98 ? -10.664 -2.248 20.420 1.00 70.38 98 GLY A CA 1
ATOM 744 C C . GLY A 1 98 ? -9.903 -2.607 21.695 1.00 70.38 98 GLY A C 1
ATOM 745 O O . GLY A 1 98 ? -10.223 -3.592 22.346 1.00 70.38 98 GLY A O 1
ATOM 746 N N . VAL A 1 99 ? -8.892 -1.812 22.045 1.00 71.06 99 VAL A N 1
ATOM 747 C CA . VAL A 1 99 ? -8.246 -1.883 23.362 1.00 71.06 99 VAL A CA 1
ATOM 748 C C . VAL A 1 99 ? -9.184 -1.268 24.404 1.00 71.06 99 VAL A C 1
ATOM 750 O O . VAL A 1 99 ? -9.686 -0.162 24.197 1.00 71.06 99 VAL A O 1
ATOM 753 N N . ASP A 1 100 ? -9.422 -1.968 25.514 1.00 71.31 100 ASP A N 1
ATOM 754 C CA . ASP A 1 100 ? -10.282 -1.479 26.595 1.00 71.31 100 ASP A CA 1
ATOM 755 C C . ASP A 1 100 ? -9.812 -0.107 27.104 1.00 71.31 100 ASP A C 1
ATOM 757 O O . ASP A 1 100 ? -8.650 0.082 27.462 1.00 71.31 100 ASP A O 1
ATOM 761 N N . GLY A 1 101 ? -10.731 0.862 27.131 1.00 71.12 101 GLY A N 1
ATOM 762 C CA . GLY A 1 101 ? -10.451 2.249 27.518 1.00 71.12 101 GLY A CA 1
ATOM 763 C C . GLY A 1 101 ? -10.050 3.179 26.366 1.00 71.12 101 GLY A C 1
ATOM 764 O O . GLY A 1 101 ? -10.066 4.396 26.549 1.00 71.12 101 GLY A O 1
ATOM 765 N N . GLU A 1 102 ? -9.772 2.649 25.172 1.00 71.12 102 GLU A N 1
ATOM 766 C CA . GLU A 1 102 ? -9.474 3.445 23.979 1.00 71.12 102 GLU A CA 1
ATOM 767 C C . GLU A 1 102 ? -10.732 3.729 23.144 1.00 71.12 102 GLU A C 1
ATOM 769 O O . GLU A 1 102 ? -11.603 2.879 22.960 1.00 71.12 102 GLU A O 1
ATOM 774 N N . LYS A 1 103 ? -10.823 4.933 22.568 1.00 66.88 103 LYS A N 1
ATOM 775 C CA . LYS A 1 103 ? -12.016 5.384 21.818 1.00 66.88 103 LYS A CA 1
ATOM 776 C C . LYS A 1 103 ? -12.053 4.952 20.345 1.00 66.88 103 LYS A C 1
ATOM 778 O O . LYS A 1 103 ? -12.942 5.373 19.609 1.00 66.88 103 LYS A O 1
ATOM 783 N N . PHE A 1 104 ? -11.117 4.112 19.894 1.00 67.31 104 PHE A N 1
ATOM 784 C CA . PHE A 1 104 ? -10.992 3.732 18.477 1.00 67.31 104 PHE A CA 1
ATOM 785 C C . PHE A 1 104 ? -12.232 3.022 17.908 1.00 67.31 104 PHE A C 1
ATOM 787 O O . PHE A 1 104 ? -12.468 3.075 16.704 1.00 67.31 104 PHE A O 1
ATOM 794 N N . THR A 1 105 ? -13.024 2.352 18.746 1.00 63.06 105 THR A N 1
ATOM 795 C CA . THR A 1 105 ? -14.235 1.623 18.330 1.00 63.06 105 THR A CA 1
ATOM 796 C C . THR A 1 105 ? -15.492 2.489 18.329 1.00 63.06 105 THR A C 1
ATOM 798 O O . THR A 1 105 ? -16.468 2.162 17.654 1.00 63.06 105 THR A O 1
ATOM 801 N N . THR A 1 106 ? -15.490 3.605 19.060 1.00 64.62 106 THR A N 1
ATOM 802 C CA . THR A 1 106 ? -16.679 4.442 19.264 1.00 64.62 106 THR A CA 1
ATOM 803 C C . THR A 1 106 ? -16.667 5.704 18.407 1.00 64.62 106 THR A C 1
ATOM 805 O O . THR A 1 106 ? -17.741 6.170 18.002 1.00 64.62 106 THR A O 1
ATOM 808 N N . GLU A 1 107 ? -15.482 6.213 18.055 1.00 69.56 107 GLU A N 1
ATOM 809 C CA . GLU A 1 107 ? -15.278 7.461 17.314 1.00 69.56 107 GLU A CA 1
ATOM 810 C C . GLU A 1 107 ? -14.046 7.391 16.384 1.00 69.56 107 GLU A C 1
ATOM 812 O O . GLU A 1 107 ? -13.156 6.556 16.539 1.00 69.56 107 GLU A O 1
ATOM 817 N N . GLY A 1 108 ? -13.978 8.295 15.401 1.00 76.19 108 GLY A N 1
ATOM 818 C CA . GLY A 1 108 ? -12.792 8.478 14.557 1.00 76.19 108 GLY A CA 1
ATOM 819 C C . GLY A 1 108 ? -12.717 7.600 13.294 1.00 76.19 108 GLY A C 1
ATOM 820 O O . GLY A 1 108 ? -13.682 6.927 12.923 1.00 76.19 108 GLY A O 1
ATOM 821 N N . PRO A 1 109 ? -11.571 7.632 12.585 1.00 76.31 109 PRO A N 1
ATOM 822 C CA . PRO A 1 109 ? -11.423 7.026 11.258 1.00 76.31 109 PRO A CA 1
ATOM 823 C C . PRO A 1 109 ? -11.582 5.501 11.257 1.00 76.31 109 PRO A C 1
ATOM 825 O O . PRO A 1 109 ? -12.075 4.942 10.282 1.00 76.31 109 PRO A O 1
ATOM 828 N N . VAL A 1 110 ? -11.237 4.831 12.360 1.00 79.69 110 VAL A N 1
ATOM 829 C CA . VAL A 1 110 ? -11.363 3.372 12.519 1.00 79.69 110 VAL A CA 1
ATOM 830 C C . VAL A 1 110 ? -12.830 2.934 12.438 1.00 79.69 110 VAL A C 1
ATOM 832 O O . VAL A 1 110 ? -13.142 2.009 11.690 1.00 79.69 110 VAL A O 1
ATOM 835 N N . LYS A 1 111 ? -13.748 3.648 13.105 1.00 80.88 111 LYS A N 1
ATOM 836 C CA . LYS A 1 111 ? -15.197 3.395 13.022 1.00 80.88 111 LYS A CA 1
ATOM 837 C C . LYS A 1 111 ? -15.743 3.597 11.614 1.00 80.88 111 LYS A C 1
ATOM 839 O O . LYS A 1 111 ? -16.581 2.825 11.156 1.00 80.88 111 LYS A O 1
ATOM 844 N N . PHE A 1 112 ? -15.286 4.630 10.908 1.00 83.38 112 PHE A N 1
ATOM 845 C CA . PHE A 1 112 ? -15.707 4.827 9.524 1.00 83.38 112 PHE A CA 1
ATOM 846 C C . PHE A 1 112 ? -15.172 3.731 8.605 1.00 83.38 112 PHE A C 1
ATOM 848 O O . PHE A 1 112 ? -15.876 3.359 7.674 1.00 83.38 112 PHE A O 1
ATOM 855 N N . TYR A 1 113 ? -13.980 3.202 8.868 1.00 83.88 113 TYR A N 1
ATOM 856 C CA . TYR A 1 113 ? -13.342 2.210 8.012 1.00 83.88 113 TYR A CA 1
ATOM 857 C C . TYR A 1 113 ? -13.900 0.793 8.212 1.00 83.88 113 TYR A C 1
ATOM 859 O O . TYR A 1 113 ? -14.262 0.135 7.238 1.00 83.88 113 TYR A O 1
ATOM 867 N N . PHE A 1 114 ? -14.012 0.334 9.461 1.00 82.19 114 PHE A N 1
ATOM 868 C CA . PHE A 1 114 ? -14.490 -1.017 9.787 1.00 82.19 114 PHE A CA 1
ATOM 869 C C . PHE A 1 114 ? -16.003 -1.096 10.045 1.00 82.19 114 PHE A C 1
ATOM 871 O O . PHE A 1 114 ? -16.562 -2.188 10.034 1.00 82.19 114 PHE A O 1
ATOM 878 N N . GLY A 1 115 ? -16.678 0.042 10.241 1.00 73.06 115 GLY A N 1
ATOM 879 C CA . GLY A 1 115 ? -18.064 0.094 10.714 1.00 73.06 115 GLY A CA 1
ATOM 880 C C . GLY A 1 115 ? -18.160 0.102 12.244 1.00 73.06 115 GLY A C 1
ATOM 881 O O . GLY A 1 115 ? -17.166 -0.075 12.950 1.00 73.06 115 GLY A O 1
ATOM 882 N N . SER A 1 116 ? -19.361 0.344 12.782 1.00 59.66 116 SER A N 1
ATOM 883 C CA . SER A 1 116 ? -19.625 0.060 14.196 1.00 59.66 116 SER A CA 1
ATOM 884 C C . SER A 1 116 ? -19.618 -1.449 14.395 1.00 59.66 116 SER A C 1
ATOM 886 O O . SER A 1 116 ? -20.292 -2.162 13.654 1.00 59.66 116 SER A O 1
ATOM 888 N N . ALA A 1 117 ? -18.886 -1.918 15.400 1.00 51.19 117 ALA A N 1
ATOM 889 C CA . ALA A 1 117 ? -19.034 -3.276 15.888 1.00 51.19 117 ALA A CA 1
ATOM 890 C C . ALA A 1 117 ? -20.476 -3.457 16.392 1.00 51.19 117 ALA A C 1
ATOM 892 O O . ALA A 1 117 ? -20.813 -2.985 17.474 1.00 51.19 117 ALA A O 1
ATOM 893 N N . GLU A 1 118 ? -21.334 -4.114 15.614 1.00 39.66 118 GLU A N 1
ATOM 894 C CA . GLU A 1 118 ? -22.309 -5.008 16.236 1.00 39.66 118 GLU A CA 1
ATOM 895 C C . GLU A 1 118 ? -21.509 -6.248 16.649 1.00 39.66 118 GLU A C 1
ATOM 897 O O . GLU A 1 118 ? -21.324 -7.179 15.865 1.00 39.66 118 GLU A O 1
ATOM 902 N N . LEU A 1 119 ? -20.898 -6.164 17.833 1.00 35.31 119 LEU A N 1
ATOM 903 C CA . LEU A 1 119 ? -20.413 -7.316 18.589 1.00 35.31 119 LEU A CA 1
ATOM 904 C C . LEU A 1 119 ? -21.512 -7.735 19.563 1.00 35.31 119 LEU A C 1
ATOM 906 O O . LEU A 1 119 ? -22.070 -6.825 20.220 1.00 35.31 119 LEU A O 1
#

Nearest PDB structures (foldseek):
  5vhj-assembly1_E  TM=2.733E-01  e=6.886E+00  Homo sapiens

pLDDT: mean 78.76, std 12.81, range [35.31, 93.12]

Solvent-accessible surface area (backbone atoms only — not comparable to full-atom values): 7164 Å² total; per-residue (Å²): 129,65,66,66,55,52,40,51,54,40,44,75,70,65,31,34,62,46,70,69,80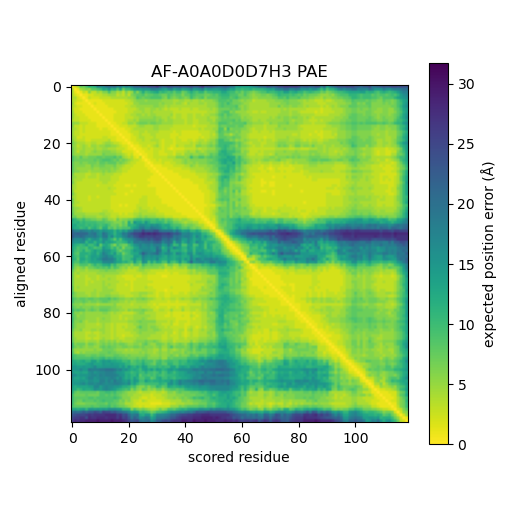,56,72,57,68,74,88,32,44,73,64,49,46,22,47,41,52,43,50,49,52,48,51,46,68,76,42,43,86,82,50,80,80,51,62,76,45,78,55,55,53,46,34,70,34,28,35,29,52,47,45,28,62,66,34,80,90,36,36,84,73,50,71,93,72,97,75,84,88,74,49,75,40,67,86,76,82,69,54,91,94,55,60,50,56,81,45,65,67,55,19,44,27,73,41,70,78,90,120

Mean predicted aligned error: 7.49 Å